Protein AF-A0A0D6SEG0-F1 (afdb_monomer)

Mean predicted aligned error: 6.88 Å

pLDDT: mean 87.39, std 12.23, range [38.06, 96.75]

Secondary structure (DSSP, 8-state):
------HHHHHHHHHHHHHHHHHHHHHHHHHHS--S------GGG--TT-GGGHHHHHHHHHHHHHHHHHHHHHH-

Sequence (76 aa):
MVASVGPASLLELVNQSFEVMQTSLAQYKIAGYPPDILINVPKRVCRFFEFYKAPELIQLGRQIARDTLERYEELH

Structure (mmCIF, N/CA/C/O backbone):
data_AF-A0A0D6SEG0-F1
#
_e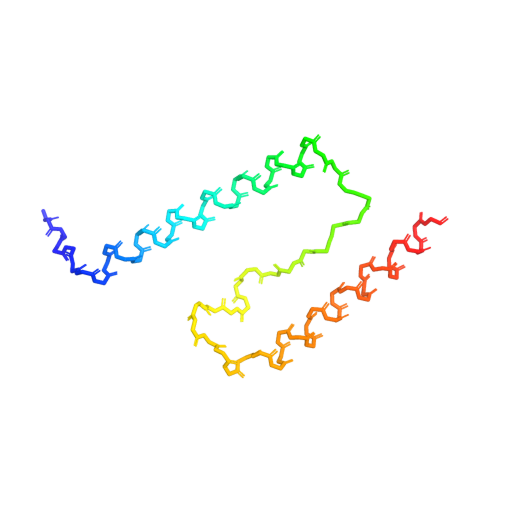ntry.id   AF-A0A0D6SEG0-F1
#
loop_
_atom_site.group_PDB
_atom_site.id
_atom_site.type_symbol
_atom_site.label_atom_id
_atom_site.label_alt_id
_atom_site.label_comp_id
_atom_site.label_asym_id
_atom_site.label_entity_id
_atom_site.label_seq_id
_atom_site.pdbx_PDB_ins_code
_atom_site.Cartn_x
_atom_site.Cartn_y
_atom_site.Cartn_z
_atom_site.occupancy
_atom_site.B_iso_or_equiv
_atom_site.auth_seq_id
_atom_site.auth_comp_id
_atom_site.auth_asym_id
_atom_site.auth_atom_id
_atom_site.pdbx_PDB_model_num
ATOM 1 N N . MET A 1 1 ? 35.333 -22.712 -1.134 1.00 38.06 1 MET A N 1
ATOM 2 C CA . MET A 1 1 ? 34.416 -22.513 -2.275 1.00 38.06 1 MET A CA 1
ATOM 3 C C . MET A 1 1 ? 33.982 -21.054 -2.251 1.00 38.06 1 MET A C 1
ATOM 5 O O . MET A 1 1 ? 33.010 -20.718 -1.593 1.00 38.06 1 MET A O 1
ATOM 9 N N . VAL A 1 2 ? 34.797 -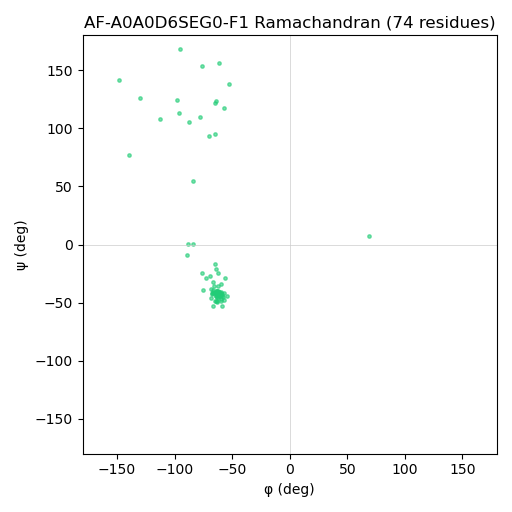20.162 -2.823 1.00 49.28 2 VAL A N 1
ATOM 10 C CA . VAL A 1 2 ? 34.495 -18.723 -2.863 1.00 49.28 2 VAL A CA 1
ATOM 11 C C . VAL A 1 2 ? 33.460 -18.543 -3.964 1.00 49.28 2 VAL A C 1
ATOM 13 O O . VAL A 1 2 ? 33.771 -18.770 -5.131 1.00 49.28 2 VAL A O 1
ATOM 16 N N . ALA A 1 3 ? 32.217 -18.236 -3.592 1.00 51.59 3 ALA A N 1
ATOM 17 C CA . ALA A 1 3 ? 31.206 -17.858 -4.565 1.00 51.59 3 ALA A CA 1
ATOM 18 C C . ALA A 1 3 ? 31.744 -16.646 -5.332 1.00 51.59 3 ALA A C 1
ATOM 20 O O . ALA A 1 3 ? 32.044 -15.612 -4.736 1.00 51.59 3 ALA A O 1
ATOM 21 N N . SER A 1 4 ? 31.932 -16.795 -6.642 1.00 49.75 4 SER A N 1
ATOM 22 C CA . SER A 1 4 ? 32.195 -15.667 -7.525 1.00 49.75 4 SER A CA 1
ATOM 23 C C . SER A 1 4 ? 30.941 -14.795 -7.502 1.00 49.75 4 SER A C 1
ATOM 25 O O . SER A 1 4 ? 29.949 -15.091 -8.166 1.00 49.75 4 SER A O 1
ATOM 27 N 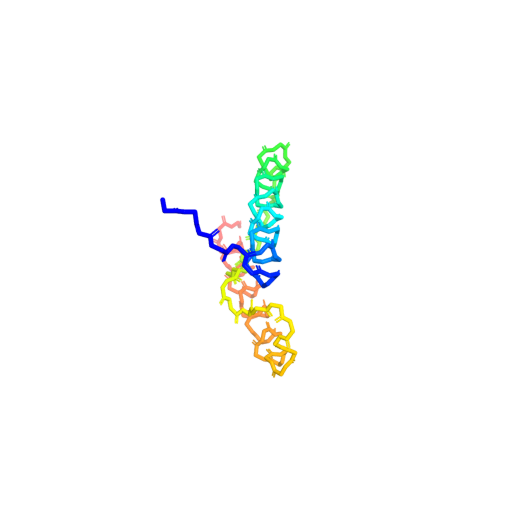N . VAL A 1 5 ? 30.942 -13.779 -6.637 1.00 60.81 5 VAL A N 1
ATOM 28 C CA . VAL A 1 5 ? 29.883 -12.772 -6.560 1.00 60.81 5 VAL A CA 1
ATOM 29 C C . VAL A 1 5 ? 30.005 -11.935 -7.825 1.00 60.81 5 VAL A C 1
ATOM 31 O O . VAL A 1 5 ? 30.810 -11.010 -7.910 1.00 60.81 5 VAL A O 1
ATOM 34 N N . GLY A 1 6 ? 29.247 -12.313 -8.852 1.00 65.56 6 GLY A N 1
ATOM 35 C CA . GLY A 1 6 ? 29.076 -11.475 -10.030 1.00 65.56 6 GLY A CA 1
ATOM 36 C C . GLY A 1 6 ? 28.413 -10.144 -9.643 1.00 65.56 6 GLY A C 1
ATOM 37 O O . GLY A 1 6 ? 27.689 -10.085 -8.648 1.00 65.56 6 GLY A O 1
ATOM 38 N N . PRO A 1 7 ? 28.595 -9.069 -10.425 1.00 63.09 7 PRO A N 1
ATOM 39 C CA . PRO A 1 7 ? 28.029 -7.750 -10.121 1.00 63.09 7 PRO A CA 1
ATOM 40 C C . PRO A 1 7 ? 26.498 -7.760 -9.938 1.00 63.09 7 PRO A C 1
ATOM 42 O O . PRO A 1 7 ? 25.973 -6.987 -9.140 1.00 63.09 7 PRO A O 1
ATOM 45 N N . ALA A 1 8 ? 25.785 -8.684 -10.596 1.00 69.56 8 ALA A N 1
ATOM 46 C CA . ALA A 1 8 ? 24.353 -8.907 -10.381 1.00 69.56 8 ALA A CA 1
ATOM 47 C C . ALA A 1 8 ? 24.030 -9.395 -8.954 1.00 69.56 8 ALA A C 1
ATOM 49 O O . ALA A 1 8 ? 23.111 -8.877 -8.326 1.00 69.56 8 ALA A O 1
ATOM 50 N N . SER A 1 9 ? 24.842 -10.306 -8.404 1.00 82.38 9 SER A N 1
ATOM 51 C CA . SER A 1 9 ? 24.675 -10.833 -7.043 1.00 82.38 9 SER A CA 1
ATOM 52 C C . SER A 1 9 ? 24.890 -9.752 -5.981 1.00 82.38 9 SER A C 1
ATOM 54 O O . SER A 1 9 ? 24.176 -9.732 -4.981 1.00 82.38 9 SER A O 1
ATOM 56 N N . LEU A 1 10 ? 25.821 -8.817 -6.196 1.00 88.75 10 LEU A N 1
ATOM 57 C CA . LEU A 1 10 ? 26.017 -7.701 -5.269 1.00 88.75 10 LEU A CA 1
ATOM 58 C C . LEU A 1 10 ? 24.813 -6.745 -5.268 1.00 88.75 10 LEU A C 1
ATOM 60 O O . LEU A 1 10 ? 24.370 -6.334 -4.198 1.00 88.75 10 LEU A O 1
ATOM 64 N N . LEU A 1 11 ? 24.254 -6.419 -6.438 1.00 87.38 11 LEU A N 1
ATOM 65 C CA . LEU A 1 11 ? 23.057 -5.573 -6.524 1.00 87.38 11 LEU A CA 1
ATOM 66 C C . LEU A 1 11 ? 21.831 -6.231 -5.885 1.00 87.38 11 LEU A C 1
ATOM 68 O O . LEU A 1 11 ? 21.070 -5.559 -5.192 1.00 87.38 11 LEU A O 1
ATOM 72 N N . GLU A 1 12 ? 21.646 -7.536 -6.073 1.00 85.06 12 GLU A N 1
ATOM 73 C CA . GLU A 1 12 ? 20.578 -8.286 -5.406 1.00 85.06 12 GLU A CA 1
ATOM 74 C C . GLU A 1 12 ? 20.734 -8.264 -3.882 1.00 85.06 12 GLU A C 1
ATOM 76 O O . GLU A 1 12 ? 19.765 -7.992 -3.173 1.00 85.06 12 GLU A O 1
ATOM 81 N N . LEU A 1 13 ? 21.953 -8.472 -3.371 1.00 89.62 13 LEU A N 1
ATOM 82 C CA . LEU A 1 13 ? 22.240 -8.395 -1.935 1.00 89.62 13 LEU A CA 1
ATOM 83 C C . LEU A 1 13 ? 21.969 -6.999 -1.363 1.00 89.62 13 LEU A C 1
ATOM 85 O O . LEU A 1 13 ? 21.402 -6.873 -0.274 1.00 89.62 13 LEU A O 1
ATOM 89 N N . VAL A 1 14 ? 22.341 -5.949 -2.095 1.00 90.50 14 VAL A N 1
ATOM 90 C CA . VAL A 1 14 ? 22.084 -4.561 -1.700 1.00 90.50 14 VAL A CA 1
ATOM 91 C C . VAL A 1 14 ? 20.580 -4.274 -1.681 1.00 90.50 14 VAL A C 1
ATOM 93 O O . VAL A 1 14 ? 20.074 -3.794 -0.668 1.00 90.50 14 VAL A O 1
ATOM 96 N N . ASN A 1 15 ? 19.844 -4.636 -2.737 1.00 87.12 15 ASN A N 1
ATOM 97 C CA . ASN A 1 15 ? 18.387 -4.475 -2.792 1.00 87.12 15 ASN A CA 1
ATOM 98 C C . ASN A 1 15 ? 17.691 -5.222 -1.648 1.00 87.12 15 ASN A C 1
ATOM 100 O O . ASN A 1 15 ? 16.848 -4.653 -0.959 1.00 87.12 15 ASN A O 1
ATOM 104 N N . GLN A 1 16 ? 18.090 -6.469 -1.383 1.00 87.69 16 GLN A N 1
ATOM 105 C CA . GLN A 1 16 ? 17.543 -7.256 -0.281 1.00 87.69 16 GLN A CA 1
ATOM 106 C C . GLN A 1 16 ? 17.821 -6.602 1.080 1.00 87.69 16 GLN A C 1
ATOM 108 O O . GLN A 1 16 ? 16.941 -6.566 1.940 1.00 87.69 16 GLN A O 1
ATOM 113 N N . SER A 1 17 ? 19.023 -6.056 1.275 1.00 92.38 17 SER A N 1
ATOM 114 C CA . SER A 1 17 ? 19.388 -5.343 2.505 1.00 92.38 17 SER A CA 1
ATOM 115 C C . SER A 1 17 ? 18.531 -4.089 2.704 1.00 92.38 17 SER A C 1
ATOM 117 O O . SER A 1 17 ? 18.041 -3.844 3.809 1.00 92.38 17 SER A O 1
ATOM 119 N N . PHE A 1 18 ? 18.287 -3.327 1.634 1.00 91.25 18 PHE A N 1
ATOM 120 C CA . PHE A 1 18 ? 17.399 -2.163 1.664 1.00 91.25 18 PHE A CA 1
ATOM 121 C C . PHE A 1 18 ? 15.950 -2.538 1.979 1.00 91.25 18 PHE A C 1
ATOM 123 O O . PHE A 1 18 ? 15.329 -1.883 2.814 1.00 91.25 18 PHE A O 1
ATOM 130 N N . GLU A 1 19 ? 15.415 -3.593 1.365 1.00 88.00 19 GLU A N 1
ATOM 131 C CA . GLU A 1 19 ? 14.055 -4.076 1.636 1.00 88.00 19 GLU A CA 1
ATOM 132 C C . GLU A 1 19 ? 13.868 -4.480 3.104 1.00 88.00 19 GLU A C 1
ATOM 134 O O . GLU A 1 19 ? 12.857 -4.145 3.734 1.00 88.00 19 GLU A O 1
ATOM 139 N N . VAL A 1 20 ? 14.862 -5.162 3.681 1.00 91.94 20 VAL A N 1
ATOM 140 C CA . VAL A 1 20 ? 14.854 -5.535 5.102 1.00 91.94 20 VAL A CA 1
ATOM 141 C C . VAL A 1 20 ? 14.876 -4.287 5.981 1.00 91.94 20 VAL A C 1
ATOM 143 O O . VAL A 1 20 ? 14.032 -4.153 6.865 1.00 91.94 20 VAL A O 1
ATOM 146 N N . MET A 1 21 ? 15.778 -3.340 5.711 1.00 95.25 21 MET A N 1
ATOM 147 C CA . MET A 1 21 ? 15.882 -2.099 6.482 1.00 95.25 21 MET A CA 1
ATOM 148 C C . MET A 1 21 ? 14.583 -1.284 6.440 1.00 95.25 21 MET A C 1
ATOM 150 O O . MET A 1 21 ? 14.076 -0.882 7.488 1.00 95.25 21 MET A O 1
ATOM 154 N N . GLN A 1 22 ? 14.018 -1.078 5.248 1.00 93.06 22 GLN A N 1
ATOM 155 C CA . GLN A 1 22 ? 12.755 -0.357 5.073 1.00 93.06 22 GLN A CA 1
ATOM 156 C C . GLN A 1 22 ? 11.612 -1.040 5.828 1.00 93.06 22 GLN A C 1
ATOM 158 O O . GLN A 1 22 ? 10.801 -0.368 6.463 1.00 93.06 22 GLN A O 1
ATOM 163 N N . THR A 1 23 ? 11.558 -2.376 5.801 1.00 92.44 23 THR A N 1
ATOM 164 C CA . THR A 1 23 ? 10.543 -3.147 6.531 1.00 92.44 23 THR A CA 1
ATOM 165 C C . THR A 1 23 ? 10.664 -2.951 8.038 1.00 92.44 23 THR A C 1
ATOM 167 O O . THR A 1 23 ? 9.668 -2.620 8.681 1.00 92.44 23 THR A O 1
ATOM 170 N N . SER A 1 24 ? 11.870 -3.089 8.592 1.00 95.31 24 SER A N 1
ATOM 171 C CA . SER A 1 24 ? 12.109 -2.913 10.027 1.00 95.31 24 SER A CA 1
ATOM 172 C C . SER A 1 24 ? 11.777 -1.494 10.495 1.00 95.31 24 SER A C 1
ATOM 174 O O . SER A 1 24 ? 11.127 -1.316 11.523 1.00 95.31 24 SER A O 1
ATOM 176 N N . LEU A 1 25 ? 12.165 -0.473 9.723 1.00 95.69 25 LEU A N 1
ATOM 177 C CA . LEU A 1 25 ? 11.866 0.925 10.050 1.00 95.69 25 LEU A CA 1
ATOM 178 C C . LEU A 1 25 ? 10.368 1.231 9.983 1.00 95.69 25 LEU A C 1
ATOM 180 O O . LEU A 1 25 ? 9.849 1.916 10.864 1.00 95.69 25 LEU A O 1
ATOM 184 N N . ALA A 1 26 ? 9.664 0.715 8.973 1.00 92.69 26 ALA A N 1
ATOM 185 C CA . ALA A 1 26 ? 8.220 0.887 8.856 1.00 92.69 26 ALA A CA 1
ATOM 186 C C . ALA A 1 26 ? 7.488 0.254 10.048 1.00 92.69 26 ALA A C 1
ATOM 188 O O . ALA A 1 26 ? 6.645 0.903 10.661 1.00 92.69 26 ALA A O 1
ATOM 189 N N . GLN A 1 27 ? 7.856 -0.974 10.428 1.00 93.19 27 GLN A N 1
ATOM 190 C CA . GLN A 1 27 ? 7.288 -1.648 11.600 1.00 93.19 27 GLN A CA 1
ATOM 191 C C . GLN A 1 27 ? 7.554 -0.871 12.890 1.00 93.19 27 GLN A C 1
ATOM 193 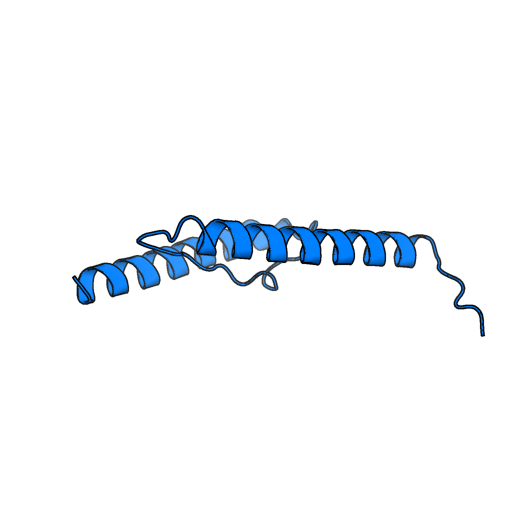O O . GLN A 1 27 ? 6.639 -0.675 13.686 1.00 93.19 27 GLN A O 1
ATOM 198 N N . TYR A 1 28 ? 8.779 -0.372 13.070 1.00 96.12 28 TYR A N 1
ATOM 199 C CA . TYR A 1 28 ? 9.129 0.450 14.225 1.00 96.12 28 TYR A CA 1
ATOM 200 C C . TYR A 1 28 ? 8.291 1.736 14.292 1.00 96.12 28 TYR A C 1
ATOM 202 O O . TYR A 1 28 ? 7.785 2.096 15.354 1.00 96.12 28 TYR A O 1
ATOM 210 N N . LYS A 1 29 ? 8.096 2.417 13.155 1.00 94.12 29 LYS A N 1
ATOM 211 C CA . LYS A 1 29 ? 7.255 3.619 13.073 1.00 94.12 29 LYS A CA 1
ATOM 212 C C . LYS A 1 29 ? 5.791 3.322 13.387 1.00 94.12 29 LYS A C 1
ATOM 214 O O . LYS A 1 29 ? 5.207 4.073 14.154 1.00 94.12 29 LYS A O 1
ATOM 219 N N . ILE A 1 30 ? 5.233 2.236 12.853 1.00 94.88 30 ILE A N 1
ATOM 220 C CA . ILE A 1 30 ? 3.848 1.821 13.126 1.00 94.88 30 ILE A CA 1
ATOM 221 C C . ILE A 1 30 ? 3.668 1.472 14.608 1.00 94.88 30 ILE A C 1
ATOM 223 O O . ILE A 1 30 ? 2.669 1.846 15.203 1.00 94.88 30 ILE A O 1
ATOM 227 N N . ALA A 1 31 ? 4.639 0.804 15.233 1.00 93.25 31 ALA A N 1
ATOM 228 C CA . ALA A 1 31 ? 4.566 0.482 16.658 1.00 93.25 31 ALA A CA 1
ATOM 229 C C . ALA A 1 31 ? 4.661 1.731 17.554 1.00 93.25 31 ALA A C 1
ATOM 231 O O . ALA A 1 31 ? 3.973 1.814 18.567 1.00 93.25 31 ALA A O 1
ATOM 232 N N . GLY A 1 32 ? 5.508 2.701 17.189 1.00 95.56 32 GLY A N 1
ATOM 233 C CA . GLY A 1 32 ? 5.641 3.963 17.926 1.00 95.56 32 GLY A CA 1
ATOM 234 C C . GLY A 1 32 ? 4.499 4.956 17.682 1.00 95.56 32 GLY A C 1
ATOM 235 O O . GLY A 1 32 ? 4.244 5.809 18.527 1.00 95.56 32 GLY A O 1
ATOM 236 N N . TYR A 1 33 ? 3.824 4.844 16.538 1.00 92.81 33 TYR A N 1
ATOM 237 C CA . TYR A 1 33 ? 2.724 5.702 16.104 1.00 92.81 33 TYR A CA 1
ATOM 238 C C . TYR A 1 33 ? 1.648 4.826 15.445 1.00 92.81 33 TYR A C 1
ATOM 240 O O . TYR A 1 33 ? 1.595 4.754 14.211 1.00 92.81 33 TYR A O 1
ATOM 248 N N . PRO A 1 34 ? 0.836 4.107 16.243 1.00 91.06 34 PRO A N 1
ATOM 249 C CA . PRO A 1 34 ? -0.173 3.207 15.705 1.00 91.06 34 PRO A CA 1
ATOM 250 C C . PRO A 1 34 ? -1.227 4.018 14.939 1.00 91.06 34 PRO A C 1
ATOM 252 O O . PRO A 1 34 ? -1.819 4.927 15.519 1.00 91.06 34 PRO A O 1
ATOM 255 N N . PRO A 1 35 ? -1.445 3.741 13.643 1.00 91.50 35 PRO A N 1
ATOM 256 C CA . PRO A 1 35 ? -2.484 4.410 12.873 1.00 91.50 35 PRO A CA 1
ATOM 257 C C . PRO A 1 35 ? -3.866 3.848 13.226 1.00 91.50 35 PRO A C 1
ATOM 259 O O . PRO A 1 35 ? -3.979 2.668 13.559 1.00 91.50 35 PRO A O 1
ATOM 262 N N . ASP A 1 36 ? -4.916 4.655 13.058 1.00 92.69 36 ASP A N 1
ATOM 263 C CA . ASP A 1 36 ? -6.305 4.193 13.210 1.00 92.69 36 ASP A CA 1
ATOM 264 C C . ASP A 1 36 ? -6.654 3.127 12.161 1.00 92.69 36 ASP A C 1
ATOM 266 O O . ASP A 1 36 ? -7.300 2.121 12.447 1.00 92.69 36 ASP A O 1
ATOM 270 N N . ILE A 1 37 ? -6.168 3.330 10.931 1.00 93.62 37 ILE A N 1
ATOM 271 C CA . ILE A 1 37 ? -6.372 2.430 9.797 1.00 93.62 37 ILE A CA 1
ATOM 272 C C . ILE A 1 37 ? -5.027 2.142 9.136 1.00 93.62 37 ILE A C 1
ATOM 274 O O . ILE A 1 37 ? -4.313 3.054 8.714 1.00 93.62 37 ILE A O 1
ATOM 278 N N . LEU A 1 38 ? -4.697 0.857 8.986 1.00 93.12 38 LEU A N 1
ATOM 279 C CA . LEU A 1 38 ? -3.514 0.402 8.259 1.00 93.12 38 LEU A CA 1
ATOM 280 C C . LEU A 1 38 ? -3.918 -0.341 6.982 1.00 93.12 38 LEU A C 1
ATOM 282 O O . LEU A 1 38 ? -4.362 -1.486 7.026 1.00 93.12 38 LEU A O 1
ATOM 286 N N . ILE A 1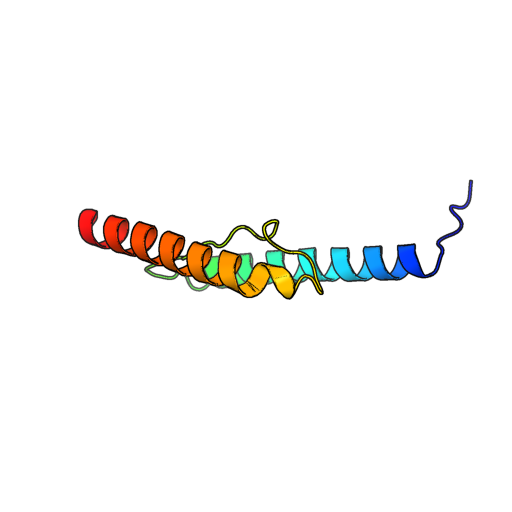 39 ? -3.690 0.289 5.829 1.00 94.31 39 ILE A N 1
ATOM 287 C CA . ILE A 1 39 ? -3.903 -0.330 4.515 1.00 94.31 39 ILE A CA 1
ATOM 288 C C . ILE A 1 39 ? -2.627 -1.076 4.115 1.00 94.31 39 ILE A C 1
ATOM 290 O O . ILE A 1 39 ? -1.623 -0.467 3.741 1.00 94.31 39 ILE A O 1
ATOM 294 N N . ASN A 1 40 ? -2.650 -2.405 4.202 1.00 91.19 40 ASN A N 1
ATOM 295 C CA . ASN A 1 40 ? -1.477 -3.232 3.927 1.00 91.19 40 ASN A CA 1
ATOM 296 C C . ASN A 1 40 ? -1.485 -3.764 2.487 1.00 91.19 40 ASN A C 1
ATOM 298 O O . ASN A 1 40 ? -2.312 -4.602 2.128 1.00 91.19 40 ASN A O 1
ATOM 302 N N . VAL A 1 41 ? -0.537 -3.309 1.665 1.00 90.75 41 VAL A N 1
ATOM 303 C CA . VAL A 1 41 ? -0.371 -3.777 0.282 1.00 90.75 41 VAL A CA 1
ATOM 304 C C . VAL A 1 41 ? 0.729 -4.847 0.230 1.00 90.75 41 VAL A C 1
ATOM 306 O O . VAL A 1 41 ? 1.858 -4.579 0.653 1.00 90.75 41 VAL A O 1
ATOM 309 N N . PRO A 1 42 ? 0.463 -6.060 -0.296 1.00 87.44 42 PRO A N 1
ATOM 310 C CA . PRO A 1 42 ? 1.458 -7.127 -0.302 1.00 87.44 42 PRO A CA 1
ATOM 311 C C . PRO A 1 42 ? 2.675 -6.761 -1.159 1.00 87.44 42 PRO A C 1
ATOM 313 O O . PRO A 1 42 ? 2.551 -6.546 -2.355 1.00 87.44 42 PRO A O 1
ATOM 316 N N . LYS A 1 43 ? 3.883 -6.777 -0.587 1.00 79.25 43 LYS A N 1
ATOM 317 C CA . LYS A 1 43 ? 5.117 -6.343 -1.280 1.00 79.25 43 LYS A CA 1
ATOM 318 C C . LYS A 1 43 ? 5.536 -7.200 -2.485 1.00 79.25 43 LYS A C 1
ATOM 320 O O . LYS A 1 43 ? 6.360 -6.777 -3.281 1.00 79.25 43 LYS A O 1
ATOM 325 N N . ARG A 1 44 ? 5.001 -8.419 -2.624 1.00 81.56 44 ARG A N 1
ATOM 326 C CA . ARG A 1 44 ? 5.383 -9.377 -3.686 1.00 81.56 44 ARG A CA 1
ATOM 327 C C . ARG A 1 44 ? 4.580 -9.230 -4.984 1.00 81.56 44 ARG A C 1
ATOM 329 O O . ARG A 1 44 ? 4.802 -9.999 -5.913 1.00 81.56 44 ARG A O 1
ATOM 336 N N . VAL A 1 45 ? 3.651 -8.277 -5.047 1.00 82.19 45 VAL A N 1
ATOM 337 C CA . VAL A 1 45 ? 2.762 -8.063 -6.207 1.00 82.19 45 VAL A CA 1
ATOM 338 C C . VAL A 1 45 ? 3.497 -7.528 -7.437 1.00 82.19 45 VAL A C 1
ATOM 340 O O . VAL A 1 45 ? 3.081 -7.779 -8.566 1.00 82.19 45 VAL A O 1
ATOM 343 N N . CYS A 1 46 ? 4.605 -6.820 -7.224 1.00 85.19 46 CYS A N 1
ATOM 344 C CA . CYS A 1 46 ? 5.392 -6.178 -8.266 1.00 85.19 46 CYS A CA 1
ATOM 345 C C . CYS A 1 46 ? 6.863 -6.154 -7.857 1.00 85.19 46 CYS A C 1
ATOM 347 O O . CYS A 1 46 ? 7.179 -5.924 -6.690 1.00 85.19 46 CYS A O 1
ATOM 349 N N . ARG A 1 47 ? 7.762 -6.370 -8.815 1.00 81.44 47 ARG A N 1
ATOM 350 C CA . ARG A 1 47 ? 9.198 -6.118 -8.649 1.00 81.44 47 ARG A CA 1
ATOM 351 C C . ARG A 1 47 ? 9.567 -4.738 -9.185 1.00 81.44 47 ARG A C 1
ATOM 353 O O . ARG A 1 47 ? 8.791 -4.097 -9.895 1.00 81.44 47 ARG A O 1
ATOM 360 N N . PHE A 1 48 ? 10.784 -4.300 -8.872 1.00 77.62 48 PHE A N 1
ATOM 361 C CA . PHE A 1 48 ? 11.374 -3.126 -9.508 1.00 77.62 48 PHE A CA 1
ATOM 362 C C . PHE A 1 48 ? 11.321 -3.260 -11.037 1.00 77.62 48 PHE A C 1
ATOM 364 O O . PHE A 1 48 ? 11.578 -4.333 -11.581 1.00 77.62 48 PHE A O 1
ATOM 371 N N . PHE A 1 49 ? 10.989 -2.156 -11.708 1.00 82.38 49 PHE A N 1
ATOM 372 C CA . PHE A 1 49 ? 10.885 -2.028 -13.168 1.00 82.38 49 PHE A CA 1
ATOM 373 C C . PHE A 1 49 ? 9.728 -2.778 -13.862 1.00 82.38 49 PHE A C 1
ATOM 375 O O . PHE A 1 49 ? 9.640 -2.742 -15.088 1.00 82.38 49 PHE A O 1
ATOM 382 N N . GLU A 1 50 ? 8.779 -3.381 -13.138 1.00 87.94 50 GLU A N 1
ATOM 383 C CA . GLU A 1 50 ? 7.577 -3.988 -13.745 1.00 87.94 50 GLU A CA 1
ATOM 384 C C . GLU A 1 50 ? 6.453 -2.963 -14.009 1.00 87.94 50 GLU A C 1
ATOM 386 O O . GLU A 1 50 ? 5.310 -3.132 -13.586 1.00 87.94 50 GLU A O 1
ATOM 391 N N . PHE A 1 51 ? 6.756 -1.884 -14.737 1.00 91.19 51 PHE A N 1
ATOM 392 C CA . PHE A 1 51 ? 5.807 -0.781 -14.975 1.00 91.19 51 PHE A CA 1
ATOM 393 C C . PHE A 1 51 ? 4.540 -1.194 -15.733 1.00 91.19 51 PHE A C 1
ATOM 395 O O . PHE A 1 51 ? 3.498 -0.558 -15.592 1.00 91.19 51 PHE A O 1
ATOM 402 N N . TYR A 1 52 ? 4.610 -2.273 -16.512 1.00 91.88 52 TYR A N 1
ATOM 403 C CA . TYR A 1 52 ? 3.467 -2.811 -17.247 1.00 91.88 52 TYR A CA 1
ATOM 404 C C . TYR A 1 52 ? 2.345 -3.315 -16.324 1.00 91.88 52 TYR A C 1
ATOM 406 O O . TYR A 1 52 ? 1.209 -3.373 -16.773 1.00 91.88 52 TYR A O 1
ATOM 414 N N . LYS A 1 53 ? 2.642 -3.618 -15.047 1.00 92.38 53 LYS A N 1
ATOM 415 C CA . LYS A 1 53 ? 1.651 -4.025 -14.032 1.00 92.38 53 LYS A CA 1
ATOM 416 C C . LYS A 1 53 ? 0.941 -2.853 -13.349 1.00 92.38 53 LYS A C 1
ATOM 418 O O . LYS A 1 53 ? 0.172 -3.052 -12.406 1.00 92.38 53 LYS A O 1
ATOM 423 N N . ALA A 1 54 ? 1.256 -1.613 -13.728 1.00 92.94 54 ALA A N 1
ATOM 424 C CA . ALA A 1 54 ? 0.697 -0.436 -13.071 1.00 92.94 54 ALA A CA 1
ATOM 425 C C . ALA A 1 54 ? -0.847 -0.431 -13.040 1.00 92.94 54 ALA A C 1
ATOM 427 O O . ALA A 1 54 ? -1.392 -0.157 -11.968 1.00 92.94 54 ALA A O 1
ATOM 428 N N . PRO A 1 55 ? -1.573 -0.766 -14.129 1.00 94.94 55 PRO A N 1
ATOM 429 C CA . PRO A 1 55 ? -3.036 -0.814 -14.099 1.00 94.94 55 PRO A CA 1
ATOM 430 C C . PRO A 1 55 ? -3.583 -1.803 -13.058 1.00 94.94 55 PRO A C 1
ATOM 432 O O . PRO A 1 55 ? -4.487 -1.463 -12.291 1.00 94.94 55 PRO A O 1
ATOM 435 N N . GLU A 1 56 ? -3.005 -3.002 -12.983 1.00 93.62 56 GLU A N 1
ATOM 436 C CA . GLU A 1 56 ? -3.397 -4.057 -12.050 1.00 93.62 56 GLU A CA 1
ATOM 437 C C . GLU A 1 56 ? -3.109 -3.655 -10.602 1.00 93.62 56 GLU A C 1
ATOM 439 O O . GLU A 1 56 ? -3.940 -3.871 -9.720 1.00 93.62 56 GLU A O 1
ATOM 444 N N . LEU A 1 57 ? -1.965 -3.015 -10.351 1.00 94.00 57 LEU A N 1
ATOM 445 C CA . LEU A 1 57 ? -1.584 -2.533 -9.022 1.00 94.00 57 LEU A CA 1
ATOM 446 C C . LEU A 1 57 ? -2.492 -1.411 -8.527 1.00 94.00 57 LEU A C 1
ATOM 448 O O . LEU A 1 57 ? -2.855 -1.392 -7.352 1.00 94.00 57 LEU A O 1
ATOM 452 N N . ILE A 1 58 ? -2.892 -0.498 -9.414 1.00 94.69 58 ILE A N 1
ATOM 453 C CA . ILE A 1 58 ? -3.843 0.567 -9.079 1.00 94.69 58 ILE A CA 1
ATOM 454 C C . ILE A 1 58 ? -5.193 -0.045 -8.705 1.00 94.69 58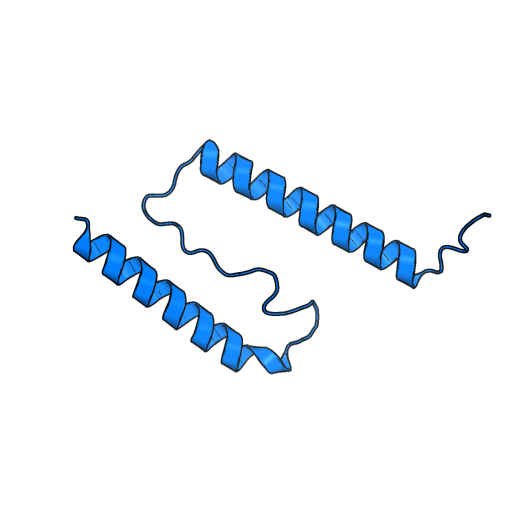 ILE A C 1
ATOM 456 O O . ILE A 1 58 ? -5.792 0.341 -7.699 1.00 94.69 58 ILE A O 1
ATOM 460 N N . GLN A 1 59 ? -5.669 -1.013 -9.490 1.00 96.38 59 GLN A N 1
ATOM 461 C CA . GLN A 1 59 ? -6.934 -1.678 -9.204 1.00 96.38 59 GLN A CA 1
ATOM 462 C C . GLN A 1 59 ? -6.878 -2.462 -7.888 1.00 96.38 59 GLN A C 1
ATOM 464 O O . GLN A 1 59 ? -7.803 -2.356 -7.080 1.00 96.38 59 GLN A O 1
ATOM 469 N N . LEU A 1 60 ? -5.781 -3.181 -7.641 1.00 95.25 60 LEU A N 1
ATOM 470 C CA . LEU A 1 60 ? -5.544 -3.896 -6.391 1.00 95.25 60 LEU A CA 1
ATOM 471 C C . LEU A 1 60 ? -5.529 -2.938 -5.195 1.00 95.25 60 LEU A C 1
ATOM 473 O O . LEU A 1 60 ? -6.208 -3.187 -4.205 1.00 95.25 60 LEU A O 1
ATOM 477 N N . GLY A 1 61 ? -4.809 -1.819 -5.297 1.00 95.19 61 GLY A N 1
ATOM 478 C CA . GLY A 1 61 ? -4.758 -0.810 -4.239 1.00 95.19 61 GLY A CA 1
ATOM 479 C C . GLY A 1 61 ? -6.141 -0.247 -3.911 1.00 95.19 61 GLY A C 1
ATOM 480 O O . GLY A 1 61 ? -6.501 -0.139 -2.741 1.00 95.19 61 GLY A O 1
ATOM 481 N N . ARG A 1 62 ? -6.958 0.033 -4.936 1.00 96.69 62 ARG A N 1
ATOM 482 C CA . ARG A 1 62 ? -8.350 0.470 -4.748 1.00 96.69 62 ARG A CA 1
ATOM 483 C C . ARG A 1 62 ? -9.205 -0.580 -4.044 1.00 96.69 62 ARG A C 1
ATOM 485 O O . ARG A 1 62 ? -10.045 -0.209 -3.234 1.00 96.69 62 ARG A O 1
ATOM 492 N N . GLN A 1 63 ? -9.025 -1.858 -4.372 1.00 96.75 63 GLN A N 1
ATOM 493 C CA . GLN A 1 63 ? -9.758 -2.942 -3.723 1.00 96.75 63 GLN A CA 1
ATOM 494 C C . GLN A 1 63 ? -9.368 -3.068 -2.250 1.00 96.75 63 GLN A C 1
ATOM 496 O O . GLN A 1 63 ? -10.236 -2.961 -1.398 1.00 96.75 63 GLN A O 1
ATOM 501 N N . ILE A 1 64 ? -8.071 -3.172 -1.945 1.00 96.25 64 ILE A N 1
ATOM 502 C CA . ILE A 1 64 ? -7.588 -3.287 -0.561 1.00 96.25 64 ILE A CA 1
ATOM 503 C C . ILE A 1 64 ? -8.057 -2.095 0.280 1.00 96.25 64 ILE A C 1
ATOM 505 O O . ILE A 1 64 ? -8.470 -2.277 1.423 1.00 96.25 64 ILE A O 1
ATOM 509 N N . ALA A 1 65 ? -8.005 -0.881 -0.274 1.00 96.25 65 ALA A N 1
ATOM 510 C CA . ALA A 1 65 ? -8.459 0.314 0.422 1.00 96.25 65 ALA A CA 1
ATOM 511 C C . ALA A 1 65 ? -9.958 0.261 0.740 1.00 96.25 65 ALA A C 1
ATOM 513 O O . ALA A 1 65 ? -10.316 0.494 1.889 1.00 96.25 65 ALA A O 1
ATOM 514 N N . ARG A 1 66 ? -10.811 -0.086 -0.238 1.00 96.44 66 ARG A N 1
ATOM 515 C CA . ARG A 1 66 ? -12.259 -0.250 -0.013 1.00 96.44 66 ARG A CA 1
ATOM 516 C C . ARG A 1 66 ? -12.545 -1.303 1.048 1.00 96.44 66 ARG A C 1
ATOM 518 O O . ARG A 1 66 ? -13.183 -0.981 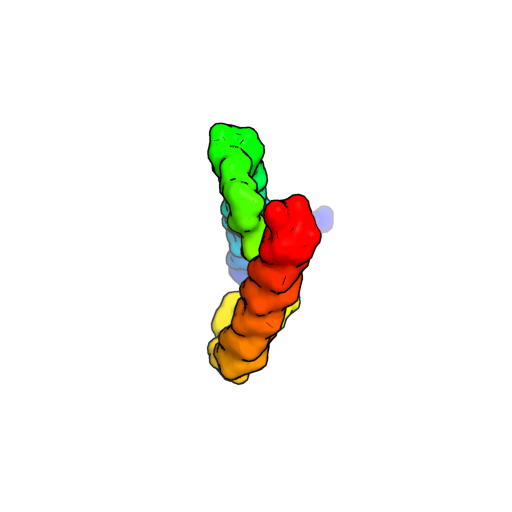2.037 1.00 96.44 66 ARG A O 1
ATOM 525 N N . ASP A 1 67 ? -11.983 -2.500 0.891 1.00 95.62 67 ASP A N 1
ATOM 526 C CA . ASP A 1 67 ? -12.214 -3.621 1.806 1.00 95.62 67 ASP A CA 1
ATOM 527 C C . ASP A 1 67 ? -11.774 -3.280 3.245 1.00 95.62 67 ASP A C 1
ATOM 529 O O . ASP A 1 67 ? -12.355 -3.745 4.222 1.00 95.62 67 ASP A O 1
ATOM 533 N N . THR A 1 68 ? -10.713 -2.479 3.388 1.00 95.50 68 THR A N 1
ATOM 534 C CA . THR A 1 68 ? -10.204 -2.039 4.696 1.00 95.50 68 THR A CA 1
ATOM 535 C C . THR A 1 68 ? -11.096 -0.960 5.310 1.00 95.50 68 THR A C 1
ATOM 537 O O . THR A 1 68 ? -11.321 -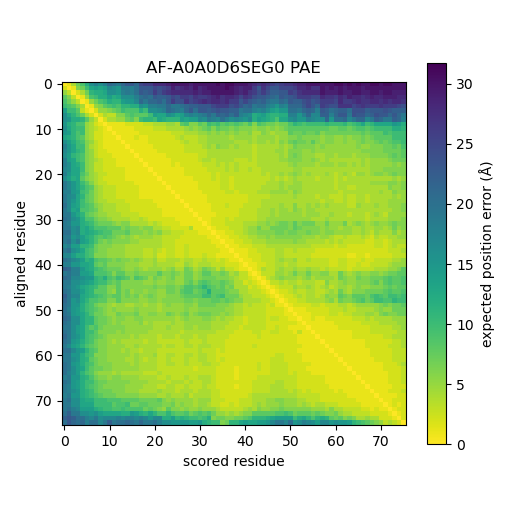0.988 6.518 1.00 95.50 68 THR A O 1
ATOM 540 N N . LEU A 1 69 ? -11.601 -0.025 4.499 1.00 95.00 69 LEU A N 1
ATOM 541 C CA . LEU A 1 69 ? -12.503 1.035 4.953 1.00 95.00 69 LEU A CA 1
ATOM 542 C C . LEU A 1 69 ? -13.865 0.474 5.363 1.00 95.00 69 LEU A C 1
ATOM 544 O O . LEU A 1 69 ? -14.329 0.791 6.449 1.00 95.00 69 LEU A O 1
ATOM 548 N N . GLU A 1 70 ? -14.447 -0.415 4.554 1.00 95.12 70 GLU A N 1
ATOM 549 C CA . GLU A 1 70 ? -15.719 -1.083 4.863 1.00 95.12 70 GLU A CA 1
ATOM 550 C C . GLU A 1 70 ? -15.634 -1.825 6.202 1.00 95.12 70 GLU A C 1
ATOM 552 O O . GLU A 1 70 ? -16.460 -1.621 7.084 1.00 95.12 70 GLU A O 1
ATOM 557 N N . ARG A 1 71 ? -14.568 -2.605 6.426 1.00 93.19 71 ARG A N 1
ATOM 558 C CA . ARG A 1 71 ? -14.354 -3.279 7.719 1.00 93.19 71 ARG A CA 1
ATOM 559 C C . ARG A 1 71 ? -14.173 -2.310 8.880 1.00 93.19 71 ARG A C 1
ATOM 561 O O . ARG A 1 71 ? -14.553 -2.632 10.000 1.00 93.19 71 ARG A O 1
ATOM 568 N N . TYR A 1 72 ? -13.531 -1.170 8.645 1.00 93.69 72 TYR A N 1
ATOM 569 C CA . TYR A 1 72 ? -13.357 -0.163 9.684 1.00 93.69 72 TYR A CA 1
ATOM 570 C C . TYR A 1 72 ? -14.699 0.466 10.070 1.00 93.69 72 TYR A C 1
ATOM 572 O O . TYR A 1 72 ? -14.956 0.617 11.261 1.00 93.69 72 TYR A O 1
ATOM 580 N N . GLU A 1 73 ? -15.551 0.764 9.085 1.00 92.19 73 GLU A N 1
ATOM 581 C CA . GLU A 1 73 ? -16.917 1.266 9.279 1.00 92.19 73 GLU A CA 1
ATOM 582 C C . GLU A 1 73 ? -17.848 0.227 9.923 1.00 92.19 73 GLU A C 1
ATOM 584 O O . GLU A 1 73 ? -18.735 0.597 10.673 1.00 92.19 73 GLU A O 1
ATOM 589 N N . GLU A 1 74 ? -17.666 -1.073 9.677 1.00 91.75 74 GLU A N 1
ATOM 590 C CA . GLU A 1 74 ? -18.464 -2.124 10.334 1.00 91.75 74 GLU A CA 1
ATOM 591 C C . GLU A 1 74 ? -18.109 -2.322 11.816 1.00 91.75 74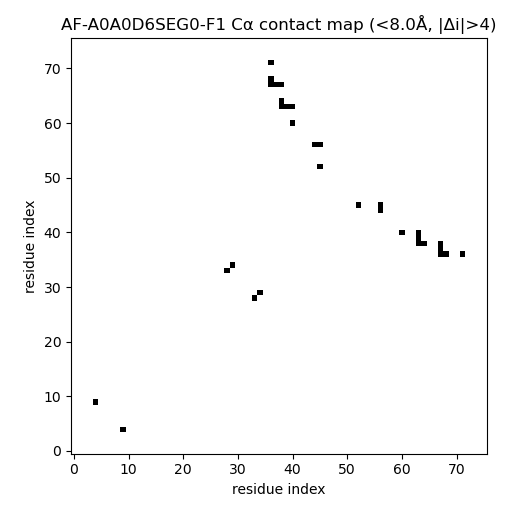 GLU A C 1
ATOM 593 O O . GLU A 1 74 ? -18.936 -2.780 12.608 1.00 91.75 74 GLU A O 1
ATOM 598 N N . LEU A 1 75 ? -16.859 -2.037 12.189 1.00 83.62 75 LEU A N 1
ATOM 599 C CA . LEU A 1 75 ? -16.341 -2.230 13.544 1.00 83.62 75 LEU A CA 1
ATOM 600 C C . LEU A 1 75 ? -16.549 -1.007 14.458 1.00 83.62 75 LEU A C 1
ATOM 602 O O . LEU A 1 75 ? -16.296 -1.131 15.659 1.00 83.62 75 LEU A O 1
ATOM 606 N N . HIS A 1 76 ? -16.995 0.134 13.915 1.00 73.50 76 HIS A N 1
ATOM 607 C CA . HIS A 1 76 ? -17.201 1.404 14.627 1.00 73.50 76 HIS A CA 1
ATOM 608 C C . HIS A 1 76 ? -18.614 1.951 14.416 1.00 73.50 76 HIS A C 1
ATOM 610 O O . HIS A 1 76 ? -19.187 2.455 15.409 1.00 73.50 76 HIS A O 1
#

Solvent-accessible surface area (backbone atoms only — not comparable to full-atom values): 4786 Å² total; per-residue (Å²): 135,84,78,81,76,47,76,67,54,53,52,50,52,50,51,52,52,50,54,52,51,54,49,54,52,51,52,50,48,40,73,78,53,70,64,97,73,83,81,83,74,72,77,83,82,60,63,90,89,52,67,88,49,48,69,60,51,53,52,49,51,54,49,53,46,49,60,51,48,54,53,51,61,74,76,105

Radius of gyration: 17.5 Å; Cα contacts (8 Å, |Δi|>4): 16; chains: 1; bounding box: 53×28×35 Å

Foldseek 3Di:
DDPPCDPVNVVVVVVVVVVVVVVVVVVVCCVVPPDLFDQDDDPPQDDPPVVVCVVVSVVVSVVSVVVRVVVSVVVD